Protein AF-A0A352YZ43-F1 (afdb_monomer)

Radius of gyration: 14.03 Å; Cα contacts (8 Å, |Δi|>4): 217; chains: 1; bounding box: 36×23×35 Å

Mean predicted aligned error: 5.35 Å

Structure (mmCIF, N/CA/C/O backbone):
data_AF-A0A352YZ43-F1
#
_entry.id   AF-A0A352YZ43-F1
#
loop_
_atom_site.group_PDB
_atom_site.id
_atom_site.type_symbol
_atom_site.label_atom_id
_atom_site.label_alt_id
_atom_site.label_comp_id
_atom_site.label_asym_id
_atom_site.label_entity_id
_atom_site.label_seq_id
_atom_site.pdbx_PDB_ins_code
_atom_site.Cartn_x
_atom_site.Cartn_y
_atom_site.Cartn_z
_atom_site.occupancy
_atom_site.B_iso_or_equiv
_atom_site.auth_seq_id
_atom_site.auth_comp_id
_atom_site.auth_asym_id
_atom_site.auth_atom_id
_atom_site.pdbx_PDB_model_num
ATOM 1 N N . MET A 1 1 ? 11.741 -3.597 -3.016 1.00 79.94 1 MET A N 1
ATOM 2 C CA . MET A 1 1 ? 10.545 -2.830 -2.624 1.00 79.94 1 MET A CA 1
ATOM 3 C C . MET A 1 1 ? 10.634 -2.574 -1.129 1.00 79.94 1 MET A C 1
ATOM 5 O O . MET A 1 1 ? 11.239 -3.400 -0.447 1.00 79.94 1 MET A O 1
ATOM 9 N N . SER A 1 2 ? 10.159 -1.419 -0.662 1.00 83.25 2 SER A N 1
ATOM 10 C CA . SER A 1 2 ? 9.940 -1.158 0.768 1.00 83.25 2 SER A CA 1
ATOM 11 C C . SER A 1 2 ? 8.635 -0.382 0.940 1.00 83.25 2 SER A C 1
ATOM 13 O O . SER A 1 2 ? 8.446 0.610 0.234 1.00 83.25 2 SER A O 1
ATOM 15 N N . ILE A 1 3 ? 7.746 -0.811 1.841 1.00 86.62 3 ILE A N 1
ATOM 16 C CA . ILE A 1 3 ? 6.525 -0.081 2.219 1.00 86.62 3 ILE A CA 1
ATOM 17 C C . ILE A 1 3 ? 6.807 0.775 3.457 1.00 86.62 3 ILE A C 1
ATOM 19 O O . ILE A 1 3 ? 7.392 0.308 4.434 1.00 86.62 3 ILE A O 1
ATOM 23 N N . LYS A 1 4 ? 6.343 2.022 3.422 1.00 89.44 4 LYS A N 1
ATOM 24 C CA . LYS A 1 4 ? 6.321 2.958 4.545 1.00 89.44 4 LYS A CA 1
ATOM 25 C C . LYS A 1 4 ? 4.894 3.433 4.783 1.00 89.44 4 LYS A C 1
ATOM 27 O O . LYS A 1 4 ? 4.167 3.719 3.830 1.00 89.44 4 LYS A O 1
ATOM 32 N N . GLU A 1 5 ? 4.519 3.565 6.046 1.00 89.06 5 GLU A N 1
ATOM 33 C CA . GLU A 1 5 ? 3.254 4.143 6.477 1.00 89.06 5 GLU A CA 1
ATOM 34 C C . GLU A 1 5 ? 3.448 5.410 7.317 1.00 89.06 5 GLU A C 1
ATOM 36 O O . GLU A 1 5 ? 4.375 5.523 8.119 1.00 89.06 5 GLU A O 1
ATOM 41 N N . PHE A 1 6 ? 2.531 6.364 7.164 1.00 88.44 6 PHE A N 1
ATOM 42 C CA . PHE A 1 6 ? 2.434 7.541 8.023 1.00 88.44 6 PHE A CA 1
ATOM 43 C C . PHE A 1 6 ? 0.974 7.788 8.399 1.00 88.44 6 PHE A C 1
ATOM 45 O O . PHE A 1 6 ? 0.140 7.986 7.520 1.00 88.44 6 PHE A O 1
ATOM 52 N N . TYR A 1 7 ? 0.663 7.780 9.696 1.00 85.19 7 TYR A N 1
ATOM 53 C CA . TYR A 1 7 ? -0.674 8.087 10.205 1.00 85.19 7 TYR A CA 1
ATOM 54 C C . TYR A 1 7 ? -0.714 9.506 10.766 1.00 85.19 7 TYR A C 1
ATOM 56 O O . TYR A 1 7 ? 0.037 9.826 11.688 1.00 85.19 7 TYR A O 1
ATOM 64 N N . ASN A 1 8 ? -1.606 10.340 10.232 1.00 83.38 8 ASN A N 1
ATOM 65 C CA . ASN A 1 8 ? -1.760 11.733 10.663 1.00 83.38 8 ASN A CA 1
ATOM 66 C C . ASN A 1 8 ? -2.929 11.958 11.646 1.00 83.38 8 ASN A C 1
ATOM 68 O O . ASN A 1 8 ? -3.196 13.101 12.002 1.00 83.38 8 ASN A O 1
ATOM 72 N N . GLY A 1 9 ? -3.611 10.893 12.084 1.00 78.88 9 GLY A N 1
ATOM 73 C CA . GLY A 1 9 ? -4.783 10.964 12.967 1.00 78.88 9 GLY A CA 1
ATOM 74 C C . GLY A 1 9 ? -6.128 10.734 12.271 1.00 78.88 9 GLY A C 1
ATOM 75 O O . GLY A 1 9 ? -7.111 10.484 12.956 1.00 78.88 9 GLY A O 1
ATOM 76 N N . GLU A 1 10 ? -6.165 10.764 10.939 1.00 82.12 10 GLU A N 1
ATOM 77 C CA . GLU A 1 10 ? -7.382 10.537 10.139 1.00 82.12 10 GLU A CA 1
ATOM 78 C C . GLU A 1 10 ? -7.085 9.671 8.907 1.00 82.12 10 GLU A C 1
ATOM 80 O O . GLU A 1 10 ? -7.808 8.735 8.574 1.00 82.12 10 GLU A O 1
ATOM 85 N N . THR A 1 11 ? -5.963 9.953 8.252 1.00 87.06 11 THR A N 1
ATOM 86 C CA . THR A 1 11 ? -5.486 9.279 7.049 1.00 87.06 11 THR A CA 1
ATOM 87 C C . THR A 1 11 ? -4.193 8.530 7.349 1.00 87.06 11 THR A C 1
ATOM 89 O O . THR A 1 11 ? -3.292 9.040 8.023 1.00 87.06 11 THR A O 1
ATOM 92 N N . VAL A 1 12 ? -4.081 7.319 6.810 1.00 90.38 12 VAL A N 1
ATOM 93 C CA . VAL A 1 12 ? -2.815 6.601 6.681 1.00 90.38 12 VAL A CA 1
ATOM 94 C C . VAL A 1 12 ? -2.326 6.757 5.247 1.00 90.38 12 VAL A C 1
ATOM 96 O O . VAL A 1 12 ? -3.015 6.384 4.299 1.00 90.38 12 VAL A O 1
ATOM 99 N N . VAL A 1 13 ? -1.127 7.300 5.082 1.00 90.75 13 VAL A N 1
ATOM 100 C CA . VAL A 1 13 ? -0.443 7.339 3.790 1.00 90.75 13 VAL A CA 1
ATOM 101 C C . VAL A 1 13 ? 0.420 6.096 3.685 1.00 90.75 13 VAL A C 1
ATOM 103 O O . VAL A 1 13 ? 1.340 5.926 4.483 1.00 90.75 13 VAL A O 1
ATOM 106 N N . PHE A 1 14 ? 0.143 5.243 2.704 1.00 92.75 14 PHE A N 1
ATOM 107 C CA . PHE A 1 14 ? 1.037 4.156 2.326 1.00 92.75 14 PHE A CA 1
ATOM 108 C C . PHE A 1 14 ? 1.870 4.596 1.141 1.00 92.75 14 PHE A C 1
ATOM 110 O O . PHE A 1 14 ? 1.322 5.057 0.144 1.00 92.75 14 PHE A O 1
ATOM 117 N N . SER A 1 15 ? 3.181 4.432 1.236 1.00 89.75 15 SER A N 1
ATOM 118 C CA . SER A 1 15 ? 4.101 4.704 0.142 1.00 89.75 15 SER A CA 1
ATOM 119 C C . SER A 1 15 ? 5.026 3.517 -0.058 1.00 89.75 15 SER A C 1
ATOM 121 O O . SER A 1 15 ? 5.470 2.910 0.916 1.00 89.75 15 SER A O 1
ATOM 123 N N . SER A 1 16 ? 5.321 3.180 -1.308 1.00 89.00 16 SER A N 1
ATOM 124 C CA . SER A 1 16 ? 6.312 2.172 -1.638 1.00 89.00 16 SER A CA 1
ATOM 125 C C . SER A 1 16 ? 7.320 2.677 -2.656 1.00 89.00 16 SER A C 1
ATOM 127 O O . SER A 1 16 ? 6.966 3.265 -3.679 1.00 89.00 16 SER A O 1
ATOM 129 N N . GLU A 1 17 ? 8.591 2.420 -2.353 1.00 87.50 17 GLU A N 1
ATOM 130 C CA . GLU A 1 17 ? 9.705 2.628 -3.270 1.00 87.50 17 GLU A CA 1
ATOM 131 C C . GLU A 1 17 ? 9.984 1.325 -4.020 1.00 87.50 17 GLU A C 1
ATOM 133 O O . GLU A 1 17 ? 10.378 0.305 -3.432 1.00 87.50 17 GLU A O 1
ATOM 138 N N . ILE A 1 18 ? 9.821 1.370 -5.338 1.00 83.75 18 ILE A N 1
ATOM 139 C CA . ILE A 1 18 ? 10.133 0.263 -6.233 1.00 83.75 18 ILE A CA 1
ATOM 140 C C . ILE A 1 18 ?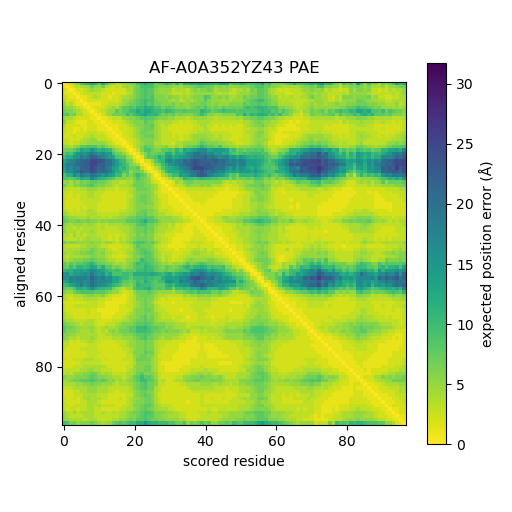 11.395 0.637 -6.997 1.00 83.75 18 ILE A C 1
ATOM 142 O O . ILE A 1 18 ? 11.430 1.631 -7.718 1.00 83.75 18 ILE A O 1
ATOM 146 N N . ARG A 1 19 ? 12.448 -0.152 -6.781 1.00 76.06 19 ARG A N 1
ATOM 147 C CA . ARG A 1 19 ? 13.773 0.049 -7.372 1.00 76.06 19 ARG A CA 1
ATOM 148 C C . ARG A 1 19 ? 14.041 -1.054 -8.375 1.00 76.06 19 ARG A C 1
ATOM 150 O O . ARG A 1 19 ? 13.780 -2.218 -8.061 1.00 76.06 19 ARG A O 1
ATOM 157 N N . SER A 1 20 ? 14.627 -0.698 -9.512 1.00 68.19 20 SER A N 1
ATOM 158 C CA . SER A 1 20 ? 15.226 -1.703 -10.382 1.00 68.19 20 SER A CA 1
ATOM 159 C C . SER A 1 20 ? 16.429 -2.370 -9.720 1.00 68.19 20 SER A C 1
ATOM 161 O O . SER A 1 20 ? 17.237 -1.711 -9.065 1.00 68.19 20 SER A O 1
ATOM 163 N N . THR A 1 21 ? 16.538 -3.689 -9.874 1.00 61.12 21 THR A N 1
ATOM 164 C CA . THR A 1 21 ? 17.667 -4.487 -9.374 1.00 61.12 21 THR A CA 1
ATOM 165 C C . THR A 1 21 ? 18.735 -4.747 -10.434 1.00 61.12 21 THR A C 1
ATOM 167 O O . THR A 1 21 ? 19.785 -5.290 -10.099 1.00 61.12 21 THR A O 1
ATOM 170 N N . SER A 1 22 ? 18.498 -4.387 -11.697 1.00 56.69 22 SER A N 1
ATOM 171 C CA . SER A 1 22 ? 19.497 -4.476 -12.762 1.00 56.69 22 SER A CA 1
ATOM 172 C C . SER A 1 22 ? 20.072 -3.090 -13.051 1.00 56.69 22 SER A C 1
ATOM 174 O O . SER A 1 22 ? 19.361 -2.091 -13.105 1.00 56.69 22 SER A O 1
ATOM 176 N N . THR A 1 23 ? 21.387 -3.017 -13.246 1.00 54.69 23 THR A N 1
ATOM 177 C CA . THR A 1 23 ? 22.092 -1.756 -13.534 1.00 54.69 23 THR A CA 1
ATOM 178 C C . THR A 1 23 ? 21.793 -1.210 -14.935 1.00 54.69 23 THR A C 1
ATOM 180 O O . THR A 1 23 ? 22.260 -0.126 -15.261 1.00 54.69 23 THR A O 1
ATOM 183 N N . ASN A 1 24 ? 21.042 -1.956 -15.758 1.00 52.16 24 ASN A N 1
ATOM 184 C CA . ASN A 1 24 ? 20.796 -1.665 -17.173 1.00 52.16 24 ASN A CA 1
ATOM 185 C C . ASN A 1 24 ? 19.319 -1.758 -17.600 1.00 52.16 24 ASN A C 1
ATOM 187 O O . ASN A 1 24 ? 19.037 -1.514 -18.769 1.00 52.16 24 ASN A O 1
ATOM 191 N N . GLU A 1 25 ? 18.378 -2.097 -16.714 1.00 54.09 25 GLU A N 1
ATOM 192 C CA . GLU A 1 25 ? 16.953 -2.094 -17.070 1.00 54.09 25 GLU A CA 1
ATOM 193 C C . GLU A 1 25 ? 16.168 -1.285 -16.046 1.00 54.09 25 GLU A C 1
ATOM 195 O O . GLU A 1 25 ? 16.454 -1.315 -14.849 1.00 54.09 25 GLU A O 1
ATOM 200 N N . LEU A 1 26 ? 15.169 -0.543 -16.514 1.00 55.62 26 LEU A N 1
ATOM 201 C CA . LEU A 1 26 ? 14.143 -0.008 -15.637 1.00 55.62 26 LEU A CA 1
ATOM 202 C C . LEU A 1 26 ? 13.207 -1.165 -15.280 1.00 55.62 26 LEU A C 1
ATOM 204 O O . LEU A 1 26 ? 12.423 -1.589 -16.123 1.00 55.62 26 LEU A O 1
ATOM 208 N N . PHE A 1 27 ? 13.226 -1.652 -14.038 1.00 63.09 27 PHE A N 1
ATOM 209 C CA . PHE A 1 27 ? 12.011 -2.257 -13.495 1.00 63.09 27 PHE A CA 1
ATOM 210 C C . PHE A 1 27 ? 11.016 -1.123 -13.230 1.00 63.09 27 PHE A C 1
ATOM 212 O O . PHE A 1 27 ? 10.919 -0.602 -12.117 1.00 63.09 27 PHE A O 1
ATOM 219 N N . ASP A 1 28 ? 10.340 -0.695 -14.294 1.00 71.88 28 ASP A N 1
ATOM 220 C CA . ASP A 1 28 ? 9.190 0.197 -14.235 1.00 71.88 28 ASP A CA 1
ATOM 221 C C . ASP A 1 28 ? 7.945 -0.694 -14.289 1.00 71.88 28 ASP A C 1
ATOM 223 O O . ASP A 1 28 ? 7.604 -1.222 -15.353 1.00 71.88 28 ASP A O 1
ATOM 227 N N . PRO A 1 29 ? 7.321 -0.995 -13.138 1.00 80.94 29 PRO A N 1
ATOM 228 C CA . PRO A 1 29 ? 6.205 -1.920 -13.118 1.00 80.94 29 PRO A CA 1
ATOM 229 C C . PRO A 1 29 ? 5.059 -1.356 -13.962 1.00 80.94 29 PRO A C 1
ATOM 231 O O . PRO A 1 29 ? 4.586 -0.248 -13.737 1.00 80.94 29 PRO A O 1
ATOM 234 N N . THR A 1 30 ? 4.569 -2.164 -14.900 1.00 84.94 30 THR A N 1
ATOM 235 C CA . THR A 1 30 ? 3.374 -1.864 -15.706 1.00 84.94 30 THR A CA 1
ATOM 236 C C . THR A 1 30 ? 2.130 -1.613 -14.856 1.00 84.94 30 THR A C 1
ATOM 238 O O . THR A 1 30 ? 1.225 -0.895 -15.272 1.00 84.94 30 THR A O 1
ATOM 241 N N . SER A 1 31 ? 2.059 -2.221 -13.670 1.00 90.00 31 SER A N 1
ATOM 242 C CA . SER A 1 31 ? 1.004 -1.963 -12.698 1.00 90.00 31 SER A CA 1
ATOM 243 C C . SER A 1 31 ? 1.488 -2.215 -11.277 1.00 90.00 31 SER A C 1
ATOM 245 O O . SER A 1 31 ? 2.310 -3.104 -11.017 1.00 90.00 31 SER A O 1
ATOM 247 N N . VAL A 1 32 ? 0.937 -1.437 -10.347 1.00 92.56 32 VAL A N 1
ATOM 248 C CA . VAL A 1 32 ? 1.106 -1.638 -8.911 1.00 92.56 32 VAL A CA 1
ATOM 249 C C . VAL A 1 32 ? -0.276 -1.706 -8.277 1.00 92.56 32 VAL A C 1
ATOM 251 O O . VAL A 1 32 ? -1.090 -0.806 -8.440 1.00 92.56 32 VAL A O 1
ATOM 254 N N . GLU A 1 33 ? -0.549 -2.802 -7.586 1.00 95.75 33 GLU A N 1
ATOM 255 C CA . GLU A 1 33 ? -1.796 -3.101 -6.888 1.00 95.75 33 GLU A CA 1
ATOM 256 C C . GLU A 1 33 ? -1.565 -2.959 -5.380 1.00 95.75 33 GLU A C 1
ATOM 258 O O . GLU A 1 33 ? -0.574 -3.464 -4.838 1.00 95.75 33 GLU A O 1
ATOM 263 N N . LEU A 1 34 ? -2.489 -2.284 -4.701 1.00 96.06 34 LEU A N 1
ATOM 264 C CA . LEU A 1 34 ? -2.526 -2.146 -3.254 1.00 96.06 34 LEU A CA 1
ATOM 265 C C . LEU A 1 34 ? -3.807 -2.770 -2.722 1.00 96.06 34 LEU A C 1
ATOM 267 O O . LEU A 1 34 ? -4.912 -2.365 -3.079 1.00 96.06 34 LEU A O 1
ATOM 271 N N . LYS A 1 35 ? -3.642 -3.711 -1.795 1.00 96.88 35 LYS A N 1
ATOM 272 C CA . LYS A 1 35 ? -4.748 -4.380 -1.118 1.00 96.88 35 LYS A CA 1
ATOM 273 C C . LYS A 1 35 ? -4.621 -4.221 0.388 1.00 96.88 35 LYS A C 1
ATOM 275 O O . LYS A 1 35 ? -3.605 -4.591 0.969 1.00 96.88 35 LYS A O 1
ATOM 280 N N . ILE A 1 36 ? -5.674 -3.730 1.031 1.00 96.31 36 ILE A N 1
ATOM 281 C CA . ILE A 1 36 ? -5.776 -3.617 2.489 1.00 96.31 36 ILE A CA 1
ATOM 282 C C . ILE A 1 36 ? -6.832 -4.599 2.968 1.00 96.31 36 ILE A C 1
ATOM 284 O O . ILE A 1 36 ? -7.950 -4.634 2.451 1.00 96.31 36 ILE A O 1
ATOM 288 N N . THR A 1 37 ? -6.497 -5.393 3.981 1.00 97.12 37 THR A N 1
ATOM 289 C CA . THR A 1 37 ? -7.424 -6.354 4.575 1.00 97.12 37 THR A CA 1
ATOM 290 C C . THR A 1 37 ? -7.477 -6.248 6.092 1.00 97.12 37 THR A C 1
ATOM 292 O O . THR A 1 37 ? -6.472 -6.001 6.757 1.00 97.12 37 THR A O 1
ATOM 295 N N . LYS A 1 38 ? -8.665 -6.494 6.649 1.00 95.81 38 LYS A N 1
ATOM 296 C CA . LYS A 1 38 ? -8.911 -6.646 8.086 1.00 95.81 38 LYS A CA 1
ATOM 297 C C . LYS A 1 38 ? -9.662 -7.934 8.324 1.00 95.81 38 LYS A C 1
ATOM 299 O O . LYS A 1 38 ? -10.717 -8.141 7.734 1.00 95.81 38 LYS A O 1
ATOM 304 N N . LEU A 1 39 ? -9.142 -8.802 9.192 1.00 93.00 39 LEU A N 1
ATOM 305 C CA . LEU A 1 39 ? -9.803 -10.070 9.537 1.00 93.00 39 LEU A CA 1
ATOM 306 C C . LEU A 1 39 ? -10.267 -10.849 8.287 1.00 93.00 39 LEU A C 1
ATOM 308 O O . LEU A 1 39 ? -11.365 -11.399 8.256 1.00 93.00 39 LEU A O 1
ATOM 312 N N . ARG A 1 40 ? -9.427 -10.873 7.240 1.00 90.12 40 ARG A N 1
ATOM 313 C CA . ARG A 1 40 ? -9.691 -11.506 5.931 1.00 90.12 40 ARG A CA 1
ATOM 314 C C . ARG A 1 40 ? -10.780 -10.847 5.069 1.00 90.12 40 ARG A C 1
ATOM 316 O O . ARG A 1 40 ? -11.088 -11.367 4.002 1.00 90.12 40 ARG A O 1
ATOM 323 N N . ARG A 1 41 ? -11.339 -9.708 5.481 1.00 94.38 41 ARG A N 1
ATOM 324 C CA . ARG A 1 41 ? -12.218 -8.869 4.653 1.00 94.38 41 ARG A CA 1
ATOM 325 C C . ARG A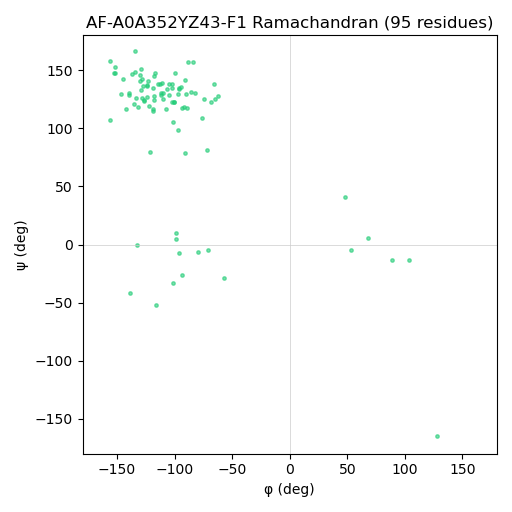 1 41 ? -11.388 -7.825 3.917 1.00 94.38 41 ARG A C 1
ATOM 327 O O . ARG A 1 41 ? -10.440 -7.286 4.485 1.00 94.38 41 ARG A O 1
ATOM 334 N N . ILE A 1 42 ? -11.753 -7.547 2.670 1.00 95.69 42 ILE A N 1
ATOM 335 C CA . ILE A 1 42 ? -11.142 -6.481 1.873 1.00 95.69 42 ILE A CA 1
ATOM 336 C C . ILE A 1 42 ? -11.655 -5.141 2.397 1.00 95.69 42 ILE A C 1
ATOM 338 O O . ILE A 1 42 ? -12.864 -4.944 2.495 1.00 95.69 42 ILE A O 1
ATOM 342 N N . ALA A 1 43 ? -10.726 -4.260 2.756 1.00 94.19 43 ALA A N 1
ATOM 343 C CA . ALA A 1 43 ? -10.998 -2.877 3.130 1.00 94.19 43 ALA A CA 1
ATOM 344 C C . ALA A 1 43 ? -10.679 -1.911 1.976 1.00 94.19 43 ALA A C 1
ATOM 346 O O . ALA A 1 43 ? -11.371 -0.916 1.809 1.00 94.19 43 ALA A O 1
ATOM 347 N N . SER A 1 44 ? -9.661 -2.220 1.167 1.00 95.94 44 SER A N 1
ATOM 348 C CA . SER A 1 44 ? -9.344 -1.505 -0.073 1.00 95.94 44 SER A CA 1
ATOM 349 C C . SER A 1 44 ? -8.631 -2.443 -1.051 1.00 95.94 44 SER A C 1
ATOM 351 O O . SER A 1 44 ? -7.933 -3.361 -0.610 1.00 95.94 44 SER A O 1
ATOM 353 N N . ASP A 1 45 ? -8.843 -2.249 -2.350 1.00 96.19 45 ASP A N 1
ATOM 354 C CA . ASP A 1 45 ? -8.226 -3.023 -3.434 1.00 96.19 45 ASP A CA 1
ATOM 355 C C . ASP A 1 45 ? -8.217 -2.173 -4.712 1.00 96.19 45 ASP A C 1
ATOM 357 O O . ASP A 1 45 ? -9.280 -1.883 -5.269 1.00 96.19 45 ASP A O 1
ATOM 361 N N . LEU A 1 46 ? -7.045 -1.676 -5.113 1.00 95.31 46 LEU A N 1
ATOM 362 C CA . LEU A 1 46 ? -6.919 -0.734 -6.228 1.00 95.31 46 LEU A CA 1
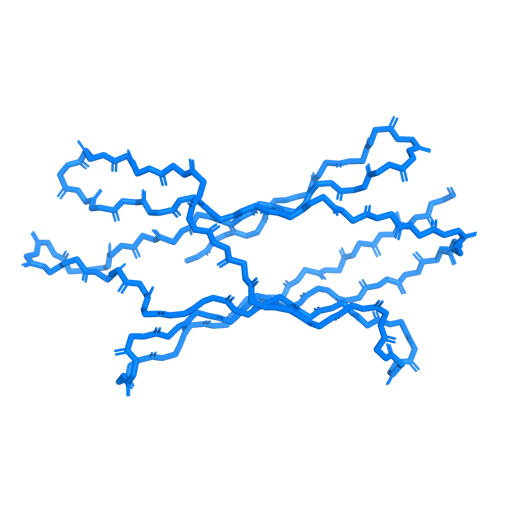ATOM 363 C C . LEU A 1 46 ? -5.530 -0.741 -6.866 1.00 95.31 46 LEU A C 1
ATOM 365 O O . LEU A 1 46 ? -4.532 -1.079 -6.230 1.00 95.31 46 LEU A O 1
ATOM 369 N N . PHE A 1 47 ? -5.472 -0.284 -8.115 1.00 93.69 47 PHE A N 1
ATOM 370 C CA . PHE A 1 47 ? -4.217 0.050 -8.779 1.00 93.69 47 PHE A CA 1
ATOM 371 C C . PHE A 1 47 ? -3.770 1.458 -8.382 1.00 93.69 47 PHE A C 1
ATOM 373 O O . PHE A 1 47 ? -4.565 2.397 -8.425 1.00 93.69 47 PHE A O 1
ATOM 380 N N . ILE A 1 48 ? -2.509 1.592 -7.978 1.00 92.19 48 ILE A N 1
ATOM 381 C CA . ILE A 1 48 ? -1.889 2.866 -7.610 1.00 92.19 48 ILE A CA 1
ATOM 382 C C . ILE A 1 48 ? -0.958 3.336 -8.718 1.00 92.19 48 ILE A C 1
ATOM 384 O O . ILE A 1 48 ? -0.189 2.560 -9.286 1.00 92.19 48 ILE A O 1
ATOM 388 N N . GLU A 1 49 ? -1.017 4.630 -8.999 1.00 88.81 49 GLU A N 1
ATOM 389 C CA . GLU A 1 49 ? -0.168 5.266 -9.997 1.00 88.81 49 GLU A CA 1
ATOM 390 C C . GLU A 1 49 ? 1.152 5.745 -9.385 1.00 88.81 49 GLU A C 1
ATOM 392 O O . GLU A 1 49 ? 1.280 5.971 -8.175 1.00 88.81 49 GLU A O 1
ATOM 397 N N . LYS A 1 50 ? 2.153 5.895 -10.252 1.00 88.19 50 LYS A N 1
ATOM 398 C CA . LYS A 1 50 ? 3.457 6.450 -9.900 1.00 88.19 50 LYS A CA 1
ATOM 399 C C . LYS A 1 50 ? 3.284 7.934 -9.579 1.00 88.19 50 LYS A C 1
ATOM 401 O O . LYS A 1 50 ? 2.822 8.705 -10.414 1.00 88.19 50 LYS A O 1
ATOM 406 N N . VAL A 1 51 ? 3.673 8.339 -8.376 1.00 86.38 51 VAL A N 1
ATOM 407 C CA . VAL A 1 51 ? 3.582 9.732 -7.909 1.00 86.38 51 VAL A CA 1
ATOM 408 C C . VAL A 1 51 ? 4.886 10.485 -8.161 1.00 86.38 51 VAL A C 1
ATOM 410 O O . VAL A 1 51 ? 4.873 11.705 -8.307 1.00 86.38 51 VAL A O 1
ATOM 413 N N . ASN A 1 52 ? 6.020 9.779 -8.222 1.00 80.94 52 ASN A N 1
ATOM 414 C CA . ASN A 1 52 ? 7.303 10.390 -8.550 1.00 80.94 52 ASN A CA 1
ATOM 415 C C . ASN A 1 52 ? 8.268 9.403 -9.222 1.00 80.94 52 ASN A C 1
ATOM 417 O O . ASN A 1 52 ? 8.221 8.198 -8.953 1.00 80.94 52 ASN A O 1
ATOM 421 N N . ASP A 1 53 ? 9.173 9.938 -10.041 1.00 76.12 53 ASP A N 1
ATOM 422 C CA . ASP A 1 53 ? 10.303 9.215 -10.628 1.00 76.12 53 ASP A CA 1
ATOM 423 C C . ASP A 1 53 ? 11.606 9.868 -10.166 1.00 76.12 53 ASP A C 1
ATOM 425 O O . ASP A 1 53 ? 11.855 11.046 -10.433 1.00 76.12 53 ASP A O 1
ATOM 429 N N . VAL A 1 54 ? 12.423 9.124 -9.424 1.00 69.06 54 VAL A N 1
ATOM 430 C CA . VAL A 1 54 ? 13.755 9.587 -9.028 1.00 69.06 54 VAL A CA 1
ATOM 431 C C . VAL A 1 54 ? 14.760 8.916 -9.950 1.00 69.06 54 VAL A C 1
ATOM 433 O O . VAL A 1 54 ? 15.047 7.726 -9.824 1.00 69.06 54 VAL A O 1
ATOM 436 N N . MET A 1 55 ? 15.286 9.694 -10.892 1.00 62.25 55 MET A N 1
ATOM 437 C CA . MET A 1 55 ? 16.262 9.230 -11.872 1.00 62.25 55 MET A CA 1
ATOM 438 C C . MET A 1 55 ? 17.682 9.458 -11.335 1.00 62.25 55 MET A C 1
ATOM 440 O O . MET A 1 55 ? 18.341 10.431 -11.687 1.00 62.25 55 MET A O 1
ATOM 444 N N . ASP A 1 56 ? 18.136 8.573 -10.444 1.00 59.34 56 ASP A N 1
ATOM 445 C CA . ASP A 1 56 ? 19.513 8.557 -9.926 1.00 59.34 56 ASP A CA 1
ATOM 446 C C . ASP A 1 56 ? 20.176 7.211 -10.234 1.00 59.34 56 ASP A C 1
ATOM 448 O O . ASP A 1 56 ? 20.198 6.324 -9.385 1.00 59.34 56 ASP A O 1
ATOM 452 N N . ASN A 1 57 ? 20.644 7.036 -11.481 1.00 58.31 57 ASN A N 1
ATOM 453 C CA . ASN A 1 57 ? 21.379 5.867 -12.022 1.00 58.31 57 ASN A CA 1
ATOM 454 C C . ASN A 1 57 ? 20.724 4.472 -11.838 1.00 58.31 57 ASN A C 1
ATOM 456 O O . ASN A 1 57 ? 21.198 3.475 -12.374 1.00 58.31 57 ASN A O 1
ATOM 460 N N . VAL A 1 58 ? 19.609 4.423 -11.121 1.00 64.12 58 VAL A N 1
ATOM 461 C CA . VAL A 1 58 ? 18.689 3.335 -10.841 1.00 64.12 58 VAL A CA 1
ATOM 462 C C . VAL A 1 58 ? 17.330 4.019 -10.874 1.00 64.12 58 VAL A C 1
ATOM 464 O O . VAL A 1 58 ? 17.083 4.926 -10.080 1.00 64.12 58 VAL A O 1
ATOM 467 N N . SER A 1 59 ? 16.456 3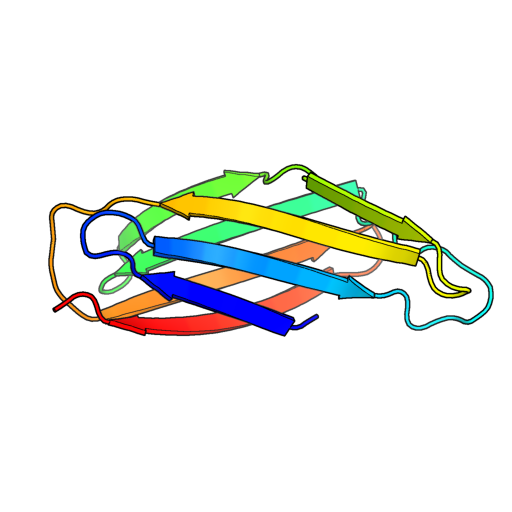.652 -11.811 1.00 69.88 59 SER A N 1
ATOM 468 C CA . SER A 1 59 ? 15.103 4.213 -11.802 1.00 69.88 59 SER A CA 1
ATOM 469 C C . SER A 1 59 ? 14.384 3.753 -10.533 1.00 69.88 59 SER A C 1
ATOM 471 O O . SER A 1 59 ? 14.333 2.552 -10.229 1.00 69.88 59 SER A O 1
ATOM 473 N N . VAL A 1 60 ? 13.883 4.726 -9.768 1.00 77.50 60 VAL A N 1
ATOM 474 C CA . VAL A 1 60 ? 13.073 4.496 -8.572 1.00 77.50 60 VAL A CA 1
ATOM 475 C C . VAL A 1 60 ? 11.701 5.117 -8.782 1.00 77.50 60 VAL A C 1
ATOM 477 O O . VAL A 1 60 ? 11.563 6.338 -8.849 1.00 77.50 60 VAL A O 1
ATOM 480 N N . GLY A 1 61 ? 10.677 4.268 -8.824 1.00 83.19 61 GLY A N 1
ATOM 481 C CA . GLY A 1 61 ? 9.288 4.704 -8.799 1.00 83.19 61 GLY A CA 1
ATOM 482 C C . GLY A 1 61 ? 8.757 4.792 -7.377 1.00 83.19 61 GLY A C 1
ATOM 483 O O . GLY A 1 61 ? 8.878 3.839 -6.604 1.00 83.19 61 GLY A O 1
ATOM 484 N N . ILE A 1 62 ? 8.154 5.933 -7.043 1.00 87.38 62 ILE A N 1
ATOM 485 C CA . ILE A 1 62 ? 7.433 6.127 -5.784 1.00 87.38 62 ILE A CA 1
ATOM 486 C C . ILE A 1 62 ? 5.939 5.997 -6.060 1.00 87.38 62 ILE A C 1
ATOM 488 O O . ILE A 1 62 ? 5.387 6.754 -6.858 1.00 87.38 62 ILE A O 1
ATOM 492 N N . TYR A 1 63 ? 5.291 5.068 -5.365 1.00 90.88 63 TYR A N 1
ATOM 493 C CA . TYR A 1 63 ? 3.858 4.805 -5.461 1.00 90.88 63 TYR A CA 1
ATOM 494 C C . TYR A 1 63 ? 3.216 5.077 -4.112 1.00 90.88 63 TYR A C 1
ATOM 496 O O . TYR A 1 63 ? 3.676 4.537 -3.107 1.00 90.88 63 TYR A O 1
ATOM 504 N N . SER A 1 64 ? 2.168 5.898 -4.072 1.00 91.69 64 SER A N 1
ATOM 505 C CA . SER A 1 64 ? 1.550 6.302 -2.808 1.00 91.69 64 SER A CA 1
ATOM 506 C C . SER A 1 64 ? 0.031 6.271 -2.869 1.00 91.69 64 SER A C 1
ATOM 508 O O . SER A 1 64 ? -0.571 6.573 -3.895 1.00 91.69 64 SER A O 1
ATOM 510 N N . TYR A 1 65 ? -0.588 5.945 -1.738 1.00 93.88 65 TYR A N 1
ATOM 511 C CA . TYR A 1 65 ? -2.031 5.925 -1.563 1.00 93.88 65 TYR A CA 1
ATOM 512 C C . TYR A 1 65 ? -2.414 6.481 -0.195 1.00 93.88 65 TYR A C 1
ATOM 514 O O . TYR A 1 65 ? -1.898 6.051 0.838 1.00 93.88 65 TYR A O 1
ATOM 522 N N . ASN A 1 66 ? -3.345 7.431 -0.209 1.00 93.12 66 ASN A N 1
ATOM 523 C CA . ASN A 1 66 ? -3.965 7.971 0.991 1.00 93.12 66 ASN A CA 1
ATOM 524 C C . ASN A 1 66 ? -5.196 7.127 1.309 1.00 93.12 66 ASN A C 1
ATOM 526 O O . ASN A 1 66 ? -6.137 7.082 0.518 1.00 93.12 66 ASN A O 1
ATOM 530 N N . TRP A 1 67 ? -5.184 6.468 2.459 1.00 94.25 67 TRP A N 1
ATOM 531 C CA . TRP A 1 67 ? -6.270 5.610 2.896 1.00 94.25 67 TRP A CA 1
ATOM 532 C C . TRP A 1 67 ? -6.873 6.115 4.200 1.00 94.25 67 TRP A C 1
ATOM 534 O O . TRP A 1 67 ? -6.156 6.432 5.149 1.00 94.25 67 TRP A O 1
ATOM 544 N N . THR A 1 68 ? -8.196 6.137 4.261 1.00 91.75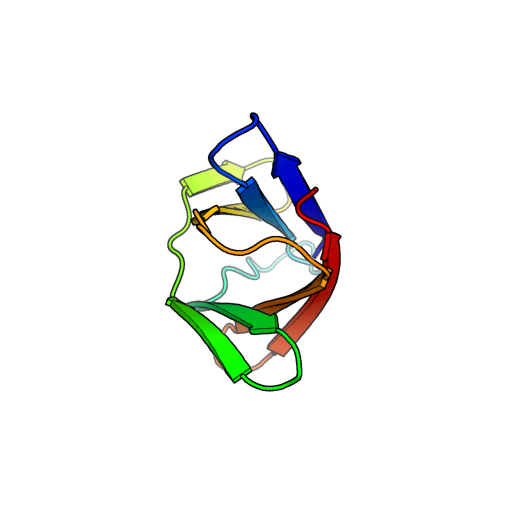 68 THR A N 1
ATOM 545 C CA . THR A 1 68 ? -8.960 6.448 5.467 1.00 91.75 68 THR A CA 1
ATOM 546 C C . THR A 1 68 ? -9.784 5.236 5.878 1.00 91.75 68 THR A C 1
ATOM 548 O O . THR A 1 68 ? -10.221 4.436 5.046 1.00 91.75 68 THR A O 1
ATOM 551 N N . SER A 1 69 ? -9.972 5.077 7.184 1.00 88.94 69 SER A N 1
ATOM 552 C CA . SER A 1 69 ? -10.823 4.039 7.753 1.00 88.94 69 SER A CA 1
ATOM 553 C C . SER A 1 69 ? -11.473 4.548 9.021 1.00 88.94 69 SER A C 1
ATOM 555 O O . SER A 1 69 ? -10.778 4.978 9.937 1.00 88.94 69 SER A O 1
ATOM 557 N N . ASP A 1 70 ? -12.789 4.388 9.102 1.00 86.94 70 ASP A N 1
ATOM 558 C CA . ASP A 1 70 ? -13.579 4.745 10.285 1.00 86.94 70 ASP A CA 1
ATOM 559 C C . ASP A 1 70 ? -13.494 3.677 11.391 1.00 86.94 70 ASP A C 1
ATOM 561 O O . ASP A 1 70 ? -14.026 3.839 12.487 1.00 86.94 70 ASP A O 1
ATOM 565 N N . ASP A 1 71 ? -12.845 2.550 11.096 1.00 89.31 71 ASP A N 1
ATOM 566 C CA . ASP A 1 71 ? -12.765 1.388 11.970 1.00 89.31 71 ASP A CA 1
ATOM 567 C C . ASP A 1 71 ? -11.339 1.199 12.522 1.00 89.31 71 ASP A C 1
ATOM 569 O O . ASP A 1 71 ? -10.348 1.171 11.779 1.00 89.31 71 ASP A O 1
ATOM 573 N N . THR A 1 72 ? -11.224 1.029 13.839 1.00 90.44 72 THR A N 1
ATOM 574 C CA . THR A 1 72 ? -9.945 0.831 14.540 1.00 90.44 72 THR A CA 1
ATOM 575 C C . THR A 1 72 ? -9.507 -0.630 14.504 1.00 90.44 72 THR A C 1
ATOM 577 O O . THR A 1 72 ? -10.307 -1.551 14.350 1.00 90.44 72 THR A O 1
ATOM 580 N N . GLY A 1 73 ? -8.213 -0.899 14.667 1.00 92.44 73 GLY A N 1
ATOM 581 C CA . GLY A 1 73 ? -7.693 -2.263 14.762 1.00 92.44 73 GLY A CA 1
ATOM 582 C C . GLY A 1 73 ? -6.551 -2.555 13.802 1.00 92.44 73 GLY A C 1
ATOM 583 O O . GLY A 1 73 ? -5.893 -1.653 13.292 1.00 92.44 73 GLY A O 1
ATOM 584 N N . SER A 1 74 ? -6.266 -3.845 13.632 1.00 94.81 74 SER A N 1
ATOM 585 C CA . SER A 1 74 ? -5.113 -4.328 12.871 1.00 94.81 74 SER A CA 1
ATOM 586 C C . SER A 1 74 ? -5.477 -4.677 11.436 1.00 94.81 74 SER A C 1
ATOM 588 O O . SER A 1 74 ? -6.448 -5.394 11.187 1.00 94.81 74 SER A O 1
ATOM 590 N N . TYR A 1 75 ? -4.628 -4.230 10.522 1.00 95.50 75 TYR A N 1
ATOM 591 C CA . TYR A 1 75 ? -4.787 -4.373 9.085 1.00 95.50 75 TYR A CA 1
ATOM 592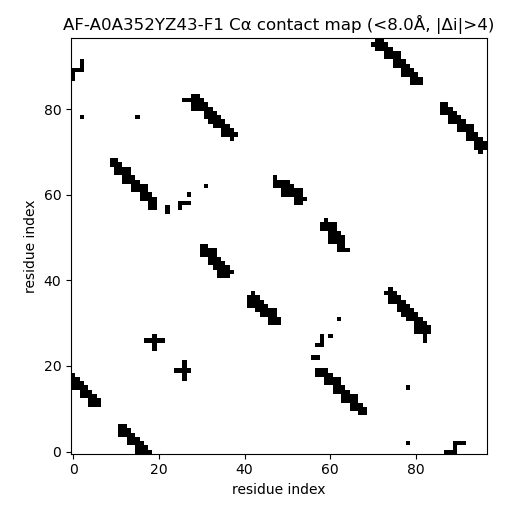 C C . TYR A 1 75 ? -3.511 -4.964 8.469 1.00 95.50 75 TYR A C 1
ATOM 594 O O . TYR A 1 75 ? -2.406 -4.766 8.983 1.00 95.50 75 TYR A O 1
ATOM 602 N N . GLU A 1 76 ? -3.666 -5.692 7.366 1.00 96.31 76 GLU A N 1
ATOM 603 C CA . GLU A 1 76 ? -2.572 -6.124 6.489 1.00 96.31 76 GLU A CA 1
ATOM 604 C C . GLU A 1 76 ? -2.676 -5.359 5.168 1.00 96.31 76 GLU A C 1
ATOM 606 O O . GLU A 1 76 ? -3.724 -5.391 4.521 1.00 96.31 76 GLU A O 1
ATOM 611 N N . VAL A 1 77 ? -1.591 -4.693 4.780 1.00 95.50 77 VAL A N 1
ATOM 612 C CA . VAL A 1 77 ? -1.408 -4.062 3.470 1.00 95.50 77 VAL A CA 1
ATOM 613 C C . VAL A 1 77 ? -0.523 -4.962 2.635 1.00 95.50 77 VAL A C 1
ATOM 615 O O . VAL A 1 77 ? 0.509 -5.433 3.110 1.00 95.50 77 VAL A O 1
ATOM 618 N N . VAL A 1 78 ? -0.910 -5.172 1.387 1.00 95.56 78 VAL A N 1
ATOM 619 C CA . VAL A 1 78 ? -0.130 -5.889 0.390 1.00 95.56 78 VAL A CA 1
ATOM 620 C C . VAL A 1 78 ? 0.088 -4.950 -0.785 1.00 95.56 78 VAL A C 1
ATOM 622 O O . VAL A 1 78 ? -0.883 -4.519 -1.402 1.00 95.56 78 VAL A O 1
ATOM 6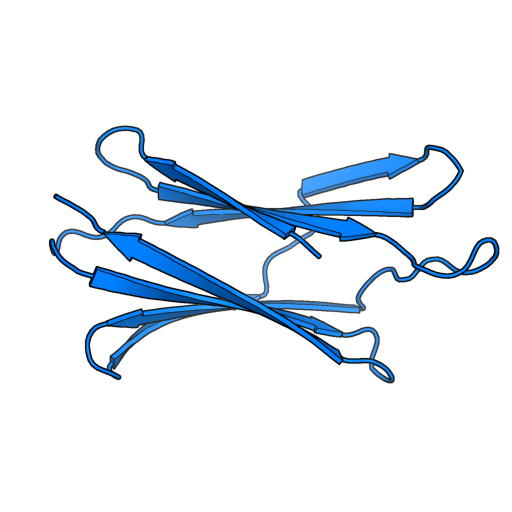25 N N . PHE A 1 79 ? 1.349 -4.651 -1.088 1.00 95.12 79 PHE A N 1
ATOM 626 C CA . PHE A 1 79 ? 1.739 -4.053 -2.361 1.00 95.12 79 PHE A CA 1
ATOM 627 C C . PHE A 1 79 ? 2.198 -5.165 -3.290 1.00 95.12 79 PHE A C 1
ATOM 629 O O . PHE A 1 79 ? 2.994 -6.025 -2.899 1.00 95.12 79 PHE A O 1
ATOM 636 N N . LYS A 1 80 ? 1.716 -5.134 -4.525 1.00 94.44 80 LYS A N 1
ATOM 637 C CA . LYS A 1 80 ? 2.115 -6.055 -5.580 1.00 94.44 80 LYS A CA 1
ATOM 638 C C . LYS A 1 80 ? 2.439 -5.257 -6.832 1.00 94.44 80 LYS A C 1
ATOM 640 O O . LYS A 1 80 ? 1.569 -4.608 -7.393 1.00 94.44 80 LYS A O 1
ATOM 645 N N . ALA A 1 81 ? 3.680 -5.343 -7.278 1.00 91.19 81 ALA A N 1
ATOM 646 C CA . ALA A 1 81 ? 4.164 -4.686 -8.481 1.00 91.19 81 ALA A CA 1
ATOM 647 C C . ALA A 1 81 ? 4.516 -5.724 -9.543 1.00 91.19 81 ALA A C 1
ATOM 649 O O . ALA A 1 81 ? 5.119 -6.752 -9.221 1.00 91.19 81 ALA A O 1
ATOM 650 N N . THR A 1 82 ? 4.160 -5.463 -10.799 1.00 88.88 82 THR A N 1
ATOM 651 C CA . THR A 1 82 ? 4.508 -6.349 -11.913 1.00 88.88 82 THR A CA 1
ATOM 652 C C . THR A 1 82 ? 4.794 -5.585 -13.199 1.00 88.88 82 THR A C 1
ATOM 654 O O . THR A 1 82 ? 4.125 -4.602 -13.511 1.00 88.88 82 THR A O 1
ATOM 657 N N . ASP A 1 83 ? 5.772 -6.065 -13.962 1.00 84.12 83 ASP A N 1
ATOM 658 C CA . ASP A 1 83 ? 6.081 -5.637 -15.334 1.00 84.12 83 ASP A CA 1
ATOM 659 C C . ASP A 1 83 ? 5.488 -6.591 -16.397 1.00 84.12 83 ASP A C 1
ATOM 661 O O . ASP A 1 83 ? 5.819 -6.508 -17.577 1.00 84.12 83 ASP A O 1
ATOM 665 N N . GLY A 1 84 ? 4.626 -7.529 -15.979 1.00 83.25 84 GLY A N 1
ATOM 666 C CA . GLY A 1 84 ? 4.074 -8.591 -16.824 1.00 83.25 84 GLY A CA 1
ATOM 667 C C . GLY A 1 84 ? 4.921 -9.869 -16.878 1.00 83.25 84 GLY A C 1
ATOM 668 O O . GLY A 1 84 ? 4.407 -10.907 -17.291 1.00 83.25 84 GLY A O 1
ATOM 669 N N . THR A 1 85 ? 6.172 -9.831 -16.409 1.00 83.06 85 THR A N 1
ATOM 670 C CA . THR A 1 85 ? 7.083 -10.988 -16.346 1.00 83.06 85 THR A CA 1
ATOM 671 C C . THR A 1 85 ? 7.439 -11.331 -14.902 1.00 83.06 85 THR A C 1
ATOM 673 O O . THR A 1 85 ? 7.277 -12.468 -14.456 1.00 83.06 85 THR A O 1
ATOM 676 N N . LEU A 1 86 ? 7.903 -10.336 -14.152 1.00 83.50 86 LEU A N 1
ATOM 677 C CA . LEU A 1 86 ? 8.264 -10.420 -12.750 1.00 83.50 86 LEU A CA 1
ATOM 678 C C . LEU A 1 86 ? 7.139 -9.864 -11.880 1.00 83.50 86 LEU A C 1
ATOM 680 O O . LEU A 1 86 ? 6.411 -8.936 -12.243 1.00 83.50 86 LEU A O 1
ATOM 684 N N . ILE A 1 87 ? 7.005 -10.448 -10.692 1.00 87.88 87 ILE A N 1
ATOM 685 C CA . ILE A 1 87 ? 6.073 -10.001 -9.662 1.00 87.88 87 ILE A CA 1
ATOM 686 C C . ILE A 1 87 ? 6.866 -9.804 -8.376 1.00 87.88 87 ILE A C 1
ATOM 688 O O . ILE A 1 87 ? 7.503 -10.733 -7.883 1.00 87.88 87 ILE A O 1
ATOM 692 N N . THR A 1 88 ? 6.783 -8.604 -7.810 1.00 88.19 88 THR A N 1
ATOM 693 C CA . THR A 1 88 ? 7.324 -8.291 -6.485 1.00 88.19 88 THR A CA 1
ATOM 694 C C . THR A 1 88 ? 6.169 -8.024 -5.532 1.00 88.19 88 THR A C 1
ATOM 696 O O . THR A 1 88 ? 5.288 -7.224 -5.838 1.00 88.19 88 THR A O 1
ATOM 699 N N . ILE A 1 89 ? 6.161 -8.695 -4.378 1.00 92.38 89 ILE A N 1
ATOM 700 C CA . ILE A 1 89 ? 5.124 -8.545 -3.349 1.00 92.38 89 ILE A CA 1
ATOM 701 C C . ILE A 1 89 ? 5.783 -8.161 -2.032 1.00 92.38 89 ILE A C 1
ATOM 703 O O . ILE A 1 89 ? 6.769 -8.773 -1.625 1.00 92.38 89 ILE A O 1
ATOM 707 N N . GLU A 1 90 ? 5.192 -7.198 -1.336 1.00 93.94 90 GLU A N 1
ATOM 708 C CA . GLU A 1 90 ? 5.568 -6.834 0.023 1.00 93.94 90 GLU A CA 1
ATOM 709 C C . GLU A 1 90 ? 4.319 -6.676 0.878 1.00 93.94 90 GLU A C 1
ATOM 711 O O . GLU A 1 90 ? 3.243 -6.318 0.392 1.00 93.94 90 GLU A O 1
ATOM 716 N N . LYS A 1 91 ? 4.464 -6.992 2.164 1.00 94.56 91 LYS A N 1
ATOM 717 C CA . LYS A 1 91 ? 3.377 -6.934 3.128 1.00 94.56 91 LYS A CA 1
ATOM 718 C C . LYS A 1 91 ? 3.778 -6.106 4.332 1.00 94.56 91 LYS A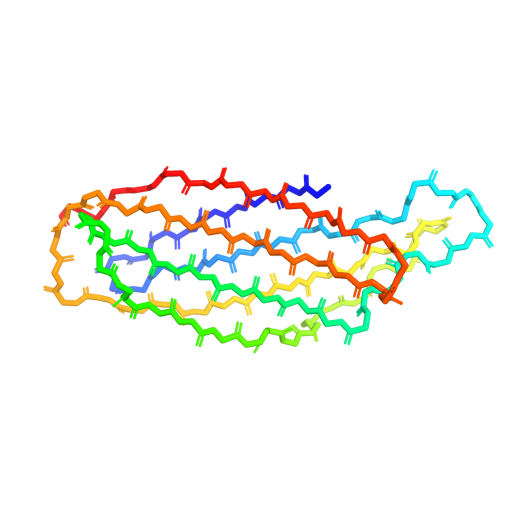 C 1
ATOM 720 O O . LYS A 1 91 ? 4.852 -6.314 4.889 1.00 94.56 91 LYS A O 1
ATOM 725 N N . LEU A 1 92 ? 2.866 -5.256 4.778 1.00 94.44 92 LEU A N 1
ATOM 726 C CA . LEU A 1 92 ? 2.994 -4.466 5.995 1.00 94.44 92 LEU A CA 1
ATOM 727 C C . LEU A 1 92 ? 1.798 -4.748 6.903 1.00 94.44 92 LEU A C 1
ATOM 729 O O . LEU A 1 92 ? 0.655 -4.793 6.453 1.00 94.44 92 LEU A O 1
ATOM 733 N N . LYS A 1 93 ? 2.050 -4.906 8.202 1.00 93.75 93 LYS A N 1
ATOM 734 C CA . LYS A 1 93 ? 0.992 -4.914 9.216 1.00 93.75 93 LYS A CA 1
ATOM 735 C C . LYS A 1 93 ? 1.014 -3.589 9.951 1.00 93.75 93 LYS A C 1
ATOM 737 O O . LYS A 1 93 ? 2.053 -3.215 10.481 1.00 93.75 93 LYS A O 1
ATOM 742 N N . PHE A 1 94 ? -0.136 -2.935 10.045 1.00 90.44 94 PHE A N 1
ATOM 743 C CA . PHE A 1 94 ? -0.277 -1.690 10.796 1.00 90.44 94 PHE A CA 1
ATOM 744 C C . PHE A 1 94 ? -1.540 -1.722 11.660 1.00 90.44 94 PHE A C 1
ATOM 746 O O . PHE A 1 94 ? -2.394 -2.611 11.539 1.00 90.44 94 PHE A O 1
ATOM 753 N N . LYS A 1 95 ? -1.633 -0.773 12.592 1.00 90.50 95 LYS A N 1
ATOM 754 C CA . LYS A 1 95 ? -2.743 -0.673 13.538 1.00 90.50 95 LYS A CA 1
ATOM 755 C C . LYS A 1 95 ? -3.252 0.761 13.612 1.00 90.50 95 LYS A C 1
ATOM 757 O O . LYS A 1 95 ? -2.481 1.655 13.942 1.00 90.50 95 LYS A O 1
ATOM 762 N N . ILE A 1 96 ? -4.552 0.935 13.394 1.00 87.88 96 ILE A N 1
ATOM 763 C CA . ILE A 1 96 ? -5.273 2.165 13.740 1.00 87.88 96 ILE A CA 1
ATOM 764 C C . ILE A 1 96 ? -5.702 2.050 15.202 1.00 87.88 96 ILE A C 1
ATOM 766 O O . ILE A 1 96 ? -6.212 1.002 15.620 1.00 87.88 96 ILE A O 1
ATOM 770 N N . LYS A 1 97 ? -5.423 3.095 15.981 1.00 84.19 97 LYS A N 1
ATOM 771 C CA . LYS A 1 97 ? -5.797 3.203 17.393 1.00 84.19 97 LYS A CA 1
ATOM 772 C C . LYS A 1 97 ? -6.979 4.137 17.553 1.00 84.19 97 LYS A C 1
ATOM 774 O O . LYS A 1 97 ? -6.989 5.153 16.828 1.00 84.19 97 LYS A O 1
#

Secondary structure (DSSP, 8-state):
-EEEEEE-SSEEEEEEEEE-SSTTS----SEEEEEEEETTEEEEEEE--EEEEEEESEEEEEEEEEEE-SS-EEEEEEEEEE-SS-EEEEEEEEEE-

pLDDT: mean 85.28, std 11.57, range [52.16, 97.12]

Solvent-accessible surface area (backbone atoms only — not comparable to full-atom values): 5671 Å² total; per-residue (Å²): 113,52,81,46,77,48,74,79,87,67,42,37,37,41,36,32,46,37,59,29,91,48,91,85,49,74,57,64,55,77,43,34,38,42,37,32,31,41,95,90,38,81,77,43,77,46,76,51,58,76,75,44,78,48,85,67,93,42,46,30,42,31,32,58,47,82,43,72,66,98,67,71,45,65,36,41,37,36,44,39,35,26,61,87,82,55,78,51,75,50,76,49,78,52,69,48,124

Nearest PDB structures (foldseek):
  1fyh-assembly1_B  TM=6.838E-01  e=3.720E-02  Homo sapiens
  1t80-assembly1_A  TM=5.253E-01  e=4.375E-03  Homo sapiens
  1i8l-assembly1_A  TM=5.289E-01  e=9.965E-03  Homo sapiens
  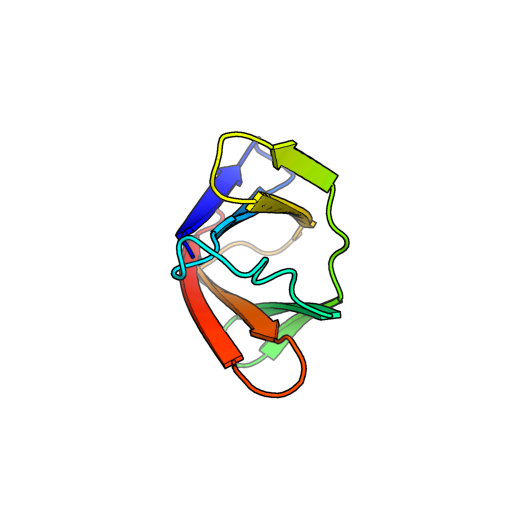2bc4-assembly2_C  TM=5.022E-01  e=2.534E-02  Homo sapiens
  6lup-assembly2_D  TM=5.170E-01  e=2.987E-02  Ginglymostoma cirratum

Sequence (97 aa):
MSIKEFYNGETVVFSSEIRSTSTNELFDPTSVELKITKLRRIASDLFIEKVNDVMDNVSVGIYSYNWTSDDTGSYEVVFKATDGTLITIEKLKFKIK

Foldseek 3Di:
DDWDWDDPPFKIKIKDKDWDPDLPDAPPFPWKWKWKDDPNHTPDIDIWDFPDWDPDSITITMTMDIDGDPDWFKMKMWIWTHNPPDIDIDIDIDTGD